Protein AF-A0A2U8FUR8-F1 (afdb_monomer)

Secondary structure (DSSP, 8-state):
----B-----HHHHHHHHHHHT--HHHHHHHHT--HHHHHHHHTTS----SHHHHHHHHHTTSS-B----GGG---TT---------------------

Solvent-accessible surface area (backbone atoms only — not comparable to full-atom values): 6478 Å² total; per-residue (Å²): 132,87,72,83,44,75,51,82,47,52,62,66,57,49,53,47,52,30,59,77,70,70,51,51,67,56,58,54,19,57,77,72,75,46,60,39,70,58,51,52,36,42,68,65,70,76,43,90,35,90,57,68,71,46,26,47,51,35,28,76,66,22,55,36,78,51,76,87,69,58,83,88,68,67,76,60,90,84,68,82,81,76,85,85,78,72,82,83,77,73,83,82,78,70,81,83,78,83,136

Nearest PDB structures (foldseek):
  8ezt-assembly1_D-2  TM=6.146E-01  e=2.409E-01  Legionella pneumophila
  5j9i-assembly2_C  TM=6.347E-01  e=1.169E+00  Vibrio cholerae
  2o38-assembly1_A  TM=4.636E-01  e=7.052E-01  Rhodopseudomonas palustris CGA009
  7ewc-assembly1_A  TM=6.867E-01  e=4.693E+00  Mycobacterium tuberculosis H37Rv
  5k98-assembly1_P  TM=5.951E-01  e=2.658E+00  Escherichia coli MP020980.2

Foldseek 3Di:
DWDFQDDQDDLVVLVVVCVVVVHDLCNVCVVVVADSVLLVCVSVVVDPQPDDRSVVSCRVSNNDGDTDDDPVRPDDPPPPDDPPPDPPPPPPPDDDDDD

Sequence (99 aa):
MVNNIVPVCTVEEVREEFRRRGISVSDWARRQGVSAQLTYRILSGRTLGLRGQSHTICVLLGLKPGVICSANDLKFAHARGASADAPREKDDDRPTQPC

InterPro domains:
  IPR026365 Phage-associated protein, BcepMu gp16 family [TIGR04111] (10-64)

Structure (mmCIF, N/CA/C/O backbone):
data_AF-A0A2U8FUR8-F1
#
_entry.id   AF-A0A2U8FUR8-F1
#
loop_
_atom_site.group_PDB
_atom_site.id
_atom_site.type_symbol
_atom_site.label_atom_id
_atom_site.label_alt_id
_atom_site.label_comp_id
_atom_site.label_asym_id
_atom_site.label_entity_id
_atom_site.label_seq_id
_atom_site.pdbx_PDB_ins_code
_atom_site.Cartn_x
_atom_site.Cartn_y
_atom_site.Cartn_z
_atom_site.occupancy
_atom_site.B_iso_or_equiv
_atom_site.auth_seq_id
_atom_site.auth_comp_id
_atom_site.auth_asym_id
_atom_site.auth_atom_id
_atom_site.pdbx_PDB_model_num
ATOM 1 N N . MET A 1 1 ? -1.399 5.651 -19.258 1.00 43.38 1 MET A N 1
ATOM 2 C CA . MET A 1 1 ? -1.877 6.819 -18.488 1.00 43.38 1 MET A CA 1
ATOM 3 C C . MET A 1 1 ? -1.095 6.848 -17.187 1.00 43.38 1 MET A C 1
ATOM 5 O O . MET A 1 1 ? -1.162 5.884 -16.440 1.00 43.38 1 MET A O 1
ATOM 9 N N . VAL A 1 2 ? -0.258 7.865 -16.980 1.00 48.56 2 VAL A N 1
ATOM 10 C CA . VAL A 1 2 ? 0.521 8.028 -15.742 1.00 48.56 2 VAL A CA 1
ATOM 11 C C . VAL A 1 2 ? -0.411 8.569 -14.659 1.00 48.56 2 VAL A C 1
ATOM 13 O O . VAL A 1 2 ? -0.798 9.733 -14.700 1.00 48.56 2 VAL A O 1
ATOM 16 N N . ASN A 1 3 ? -0.827 7.713 -13.725 1.00 54.03 3 ASN A N 1
ATOM 17 C CA . ASN A 1 3 ? -1.661 8.130 -12.600 1.00 54.03 3 ASN A CA 1
ATOM 18 C C . ASN A 1 3 ? -0.806 8.930 -11.611 1.00 54.03 3 ASN A C 1
ATOM 20 O O . ASN A 1 3 ? 0.017 8.368 -10.890 1.00 54.03 3 ASN A O 1
ATOM 24 N N . ASN A 1 4 ? -1.005 10.245 -11.589 1.00 58.06 4 ASN A N 1
ATOM 25 C CA . ASN A 1 4 ? -0.392 11.142 -10.621 1.00 58.06 4 ASN A CA 1
ATOM 26 C C . ASN A 1 4 ? -1.240 11.142 -9.338 1.00 58.06 4 ASN A C 1
ATOM 28 O O . ASN A 1 4 ? -2.222 11.876 -9.242 1.00 58.06 4 ASN A O 1
ATOM 32 N N . ILE A 1 5 ? -0.913 10.265 -8.384 1.00 58.62 5 ILE A N 1
ATOM 33 C CA . ILE A 1 5 ? -1.650 10.148 -7.118 1.00 58.62 5 ILE A CA 1
ATOM 34 C C . ILE A 1 5 ? -1.007 11.073 -6.082 1.00 58.62 5 ILE A C 1
ATOM 36 O O . ILE A 1 5 ? 0.089 10.807 -5.588 1.00 58.62 5 ILE A O 1
ATOM 40 N N . VAL A 1 6 ? -1.715 12.155 -5.749 1.00 59.34 6 VAL A N 1
ATOM 41 C CA . VAL A 1 6 ? -1.444 13.005 -4.583 1.00 59.34 6 VAL A CA 1
ATOM 42 C C . VAL A 1 6 ? -2.785 13.324 -3.916 1.00 59.34 6 VAL A C 1
ATOM 44 O O . VAL A 1 6 ? -3.563 14.128 -4.425 1.00 59.34 6 VAL A O 1
ATOM 47 N N . PRO A 1 7 ? -3.097 12.628 -2.821 1.00 54.38 7 PRO A N 1
ATOM 48 C CA . PRO A 1 7 ? -3.269 13.324 -1.549 1.00 54.38 7 PRO A CA 1
ATOM 49 C C . PRO A 1 7 ? -2.347 12.717 -0.487 1.00 54.38 7 PRO A C 1
ATOM 51 O O . PRO A 1 7 ? -1.982 11.554 -0.578 1.00 54.38 7 PRO A O 1
ATOM 54 N N . VAL A 1 8 ? -1.927 13.522 0.490 1.00 62.47 8 VAL A N 1
ATOM 55 C CA . VAL A 1 8 ? -1.254 13.048 1.708 1.00 62.47 8 VAL A CA 1
ATOM 56 C C . VAL A 1 8 ? -2.361 12.764 2.712 1.00 62.47 8 VAL A C 1
ATOM 58 O O . VAL A 1 8 ? -2.800 13.665 3.420 1.00 62.47 8 VAL A O 1
ATOM 61 N N . CYS A 1 9 ? -2.870 11.534 2.707 1.00 71.38 9 CYS A N 1
ATOM 62 C CA . CYS A 1 9 ? -3.790 11.065 3.737 1.00 71.38 9 CYS A CA 1
ATOM 63 C C . CYS A 1 9 ? -2.995 10.362 4.841 1.00 71.38 9 CYS A C 1
ATOM 65 O O . CYS A 1 9 ? -1.971 9.717 4.600 1.00 71.38 9 CYS A O 1
ATOM 67 N N . THR A 1 10 ? -3.460 10.495 6.073 1.00 82.69 10 THR A N 1
ATOM 68 C CA . THR A 1 10 ? -2.910 9.795 7.233 1.00 82.69 10 THR A CA 1
ATOM 69 C C . THR A 1 10 ? -3.332 8.326 7.237 1.00 82.69 10 THR A C 1
ATOM 71 O O . THR A 1 10 ? -4.309 7.913 6.609 1.00 82.69 10 THR A O 1
ATOM 74 N N . VAL A 1 11 ? -2.590 7.502 7.974 1.00 85.19 11 VAL A N 1
ATOM 75 C CA . VAL A 1 11 ? -2.884 6.068 8.109 1.00 85.19 11 VAL A CA 1
ATOM 76 C C . VAL A 1 11 ? -4.270 5.827 8.717 1.00 85.19 11 VAL A C 1
ATOM 78 O O . VAL A 1 11 ? -4.981 4.917 8.288 1.00 85.19 11 VAL A O 1
ATOM 81 N N . GLU A 1 12 ? -4.679 6.655 9.677 1.00 85.94 12 GLU A N 1
ATOM 82 C CA . GLU A 1 12 ? -6.014 6.608 10.273 1.00 85.94 12 GLU A CA 1
ATOM 83 C C . GLU A 1 12 ? -7.114 6.923 9.257 1.00 85.94 12 GLU A C 1
ATOM 85 O O . GLU A 1 12 ? -8.091 6.178 9.197 1.00 85.94 12 GLU A O 1
ATOM 90 N N . GLU A 1 13 ? -6.941 7.940 8.408 1.00 88.06 13 GLU A N 1
ATOM 91 C CA . GLU A 1 13 ? -7.904 8.250 7.339 1.00 88.06 13 GLU A CA 1
ATOM 92 C C . GLU A 1 13 ? -8.043 7.094 6.352 1.00 88.06 13 GLU A C 1
ATOM 94 O O . GLU A 1 13 ? -9.152 6.738 5.965 1.00 88.06 13 GLU A O 1
ATOM 99 N N . VAL A 1 14 ? -6.934 6.443 5.994 1.00 89.19 14 VAL A N 1
ATOM 100 C CA . VAL A 1 14 ? -6.970 5.257 5.130 1.00 89.19 14 VAL A CA 1
ATOM 101 C C . VAL A 1 14 ? -7.771 4.126 5.783 1.00 89.19 14 VAL A C 1
ATOM 103 O O . VAL A 1 14 ? -8.590 3.481 5.125 1.00 89.19 14 VAL A O 1
ATOM 106 N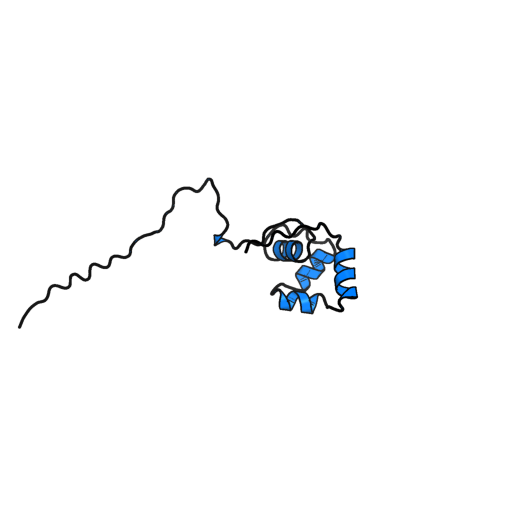 N . ARG A 1 15 ? -7.574 3.879 7.084 1.00 88.31 15 ARG A N 1
ATOM 107 C CA . ARG A 1 15 ? -8.341 2.865 7.833 1.00 88.31 15 ARG A CA 1
ATOM 108 C C . ARG A 1 15 ? -9.817 3.226 7.911 1.00 88.31 15 ARG A C 1
ATOM 110 O O . ARG A 1 15 ? -10.656 2.336 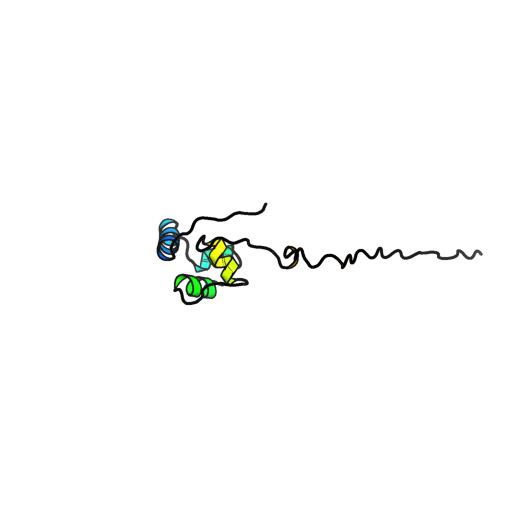7.778 1.00 88.31 15 ARG A O 1
ATOM 117 N N . GLU A 1 16 ? -10.126 4.498 8.107 1.00 90.25 16 GLU A N 1
ATOM 118 C CA . GLU A 1 16 ? -11.501 4.972 8.138 1.00 90.25 16 GLU A CA 1
ATOM 119 C C . GLU A 1 16 ? -12.168 4.834 6.775 1.00 90.25 16 GLU A C 1
ATOM 121 O O . GLU A 1 16 ? -13.296 4.364 6.691 1.00 90.25 16 GLU A O 1
ATOM 126 N N . GLU A 1 17 ? -11.446 5.094 5.690 1.00 90.19 17 GLU A N 1
ATOM 127 C CA . GLU A 1 17 ? -11.967 4.915 4.340 1.00 90.19 17 GLU A CA 1
ATOM 128 C C . GLU A 1 17 ? -12.241 3.437 4.020 1.00 90.19 17 GLU A C 1
ATOM 130 O O . GLU A 1 17 ? -13.253 3.111 3.390 1.00 90.19 17 GLU A O 1
ATOM 135 N N . PHE A 1 18 ? -11.402 2.522 4.521 1.00 90.62 18 PHE A N 1
ATOM 136 C CA . PHE A 1 18 ? -11.684 1.086 4.465 1.00 90.62 18 PHE A CA 1
ATOM 137 C C . PHE A 1 18 ? -12.960 0.718 5.230 1.00 90.62 18 PHE A C 1
ATOM 139 O O . PHE A 1 18 ? -13.788 -0.028 4.700 1.00 90.62 18 PHE A O 1
ATOM 146 N N . ARG A 1 19 ? -13.156 1.264 6.439 1.00 91.25 19 ARG A N 1
ATOM 147 C CA . ARG A 1 19 ? -14.379 1.042 7.232 1.00 91.25 19 ARG A CA 1
ATOM 148 C C . ARG A 1 19 ? -15.610 1.623 6.549 1.00 91.25 19 ARG A C 1
ATOM 150 O O . ARG A 1 19 ? -16.598 0.914 6.390 1.00 91.25 19 ARG A O 1
ATOM 157 N N . ARG A 1 20 ? -15.526 2.869 6.081 1.00 92.88 20 ARG A N 1
ATOM 158 C CA . ARG A 1 20 ? -16.603 3.600 5.404 1.00 92.88 20 ARG A CA 1
ATOM 159 C C . ARG A 1 20 ? -17.086 2.876 4.152 1.00 92.88 20 ARG A C 1
ATOM 161 O O . ARG A 1 20 ? -18.276 2.886 3.856 1.00 92.88 20 ARG A O 1
ATOM 168 N N . ARG A 1 21 ? -16.170 2.240 3.418 1.00 91.81 21 ARG A N 1
ATOM 169 C CA . ARG A 1 21 ? -16.485 1.454 2.214 1.00 91.81 21 ARG A CA 1
ATOM 170 C C . ARG A 1 21 ? -16.828 -0.008 2.507 1.00 91.81 21 ARG A C 1
ATOM 172 O O . ARG A 1 21 ? -17.270 -0.702 1.597 1.00 91.81 21 ARG A O 1
ATOM 179 N N . GLY A 1 22 ? -16.599 -0.490 3.730 1.00 93.44 22 GLY A N 1
ATOM 180 C CA . GLY A 1 22 ? -16.795 -1.894 4.102 1.00 93.44 22 GLY A CA 1
ATOM 181 C C . GLY A 1 22 ? -15.822 -2.862 3.419 1.00 93.44 22 GLY A C 1
ATOM 182 O O . GLY A 1 22 ? -16.136 -4.039 3.257 1.00 93.44 22 GLY A O 1
ATOM 183 N N . ILE A 1 23 ? -14.649 -2.389 2.986 1.00 91.94 23 ILE A N 1
ATOM 184 C CA . ILE A 1 23 ? -13.662 -3.211 2.273 1.00 91.94 23 ILE A CA 1
ATOM 185 C C . ILE A 1 23 ? -12.594 -3.675 3.261 1.00 91.94 23 ILE A C 1
ATOM 187 O O . ILE A 1 23 ? -11.972 -2.866 3.948 1.00 91.94 23 ILE A O 1
ATOM 191 N N . SER A 1 24 ? -12.333 -4.984 3.309 1.00 92.56 24 SER A N 1
ATOM 192 C CA . SER A 1 24 ? -11.230 -5.506 4.118 1.00 92.56 24 SER A CA 1
ATOM 193 C C . SER A 1 24 ? -9.877 -5.227 3.456 1.00 92.56 24 SER A C 1
ATOM 195 O O . SER A 1 24 ? -9.727 -5.323 2.236 1.00 92.56 24 SER A O 1
ATOM 197 N N . VAL A 1 25 ? -8.858 -4.947 4.272 1.00 90.81 25 VAL A N 1
ATOM 198 C CA . VAL A 1 25 ? -7.480 -4.714 3.801 1.00 90.81 25 VAL A CA 1
ATOM 199 C C . VAL A 1 25 ? -6.959 -5.914 3.002 1.00 90.81 25 VAL A C 1
ATOM 201 O O . VAL A 1 25 ? -6.271 -5.745 1.998 1.00 90.81 25 VAL A O 1
ATOM 204 N N . SER A 1 26 ? -7.315 -7.134 3.413 1.00 91.94 26 SER A N 1
ATOM 205 C CA . SER A 1 26 ? -6.932 -8.367 2.720 1.00 91.94 26 SER A CA 1
ATOM 206 C C . SER A 1 26 ? -7.581 -8.504 1.343 1.00 91.94 26 SER A C 1
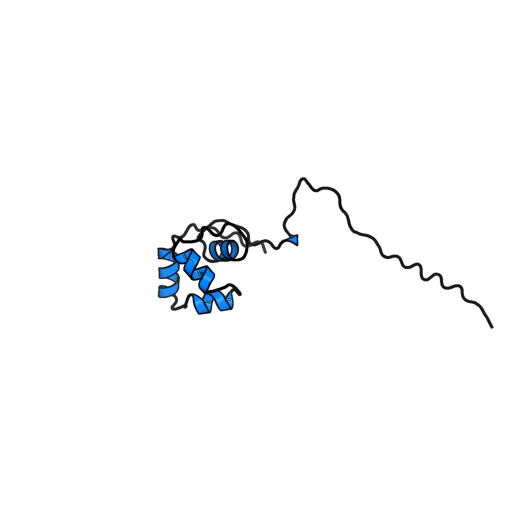ATOM 208 O O . SER A 1 26 ? -6.912 -8.932 0.404 1.00 91.94 26 SER A O 1
ATOM 210 N N . ASP A 1 27 ? -8.858 -8.142 1.209 1.00 93.50 27 ASP A N 1
ATOM 211 C CA . ASP A 1 27 ? -9.573 -8.180 -0.071 1.00 93.50 27 ASP A CA 1
ATOM 212 C C . ASP A 1 27 ? -9.032 -7.112 -1.029 1.00 93.50 27 ASP A C 1
ATOM 214 O O . ASP A 1 27 ? -8.689 -7.410 -2.174 1.00 93.50 27 ASP A O 1
ATOM 218 N N . TRP A 1 28 ? -8.819 -5.894 -0.521 1.00 92.75 28 TRP A N 1
ATOM 219 C CA . TRP A 1 28 ? -8.174 -4.821 -1.274 1.00 92.75 28 TRP A CA 1
ATOM 220 C C . TRP A 1 28 ? -6.786 -5.231 -1.778 1.00 92.75 28 TRP A C 1
ATOM 222 O O . TRP A 1 28 ? -6.489 -5.079 -2.962 1.00 92.75 28 TRP A O 1
ATOM 232 N N . ALA A 1 29 ? -5.962 -5.819 -0.906 1.00 92.31 29 ALA A N 1
ATOM 233 C CA . ALA A 1 29 ? -4.621 -6.258 -1.266 1.00 92.31 29 ALA A CA 1
ATOM 234 C C . ALA A 1 29 ? -4.645 -7.319 -2.379 1.00 92.31 29 ALA A C 1
ATOM 236 O O . ALA A 1 29 ? -3.895 -7.209 -3.349 1.00 92.31 29 ALA A O 1
ATOM 237 N N . ARG A 1 30 ? -5.563 -8.295 -2.298 1.00 91.56 30 ARG A N 1
ATOM 238 C CA . ARG A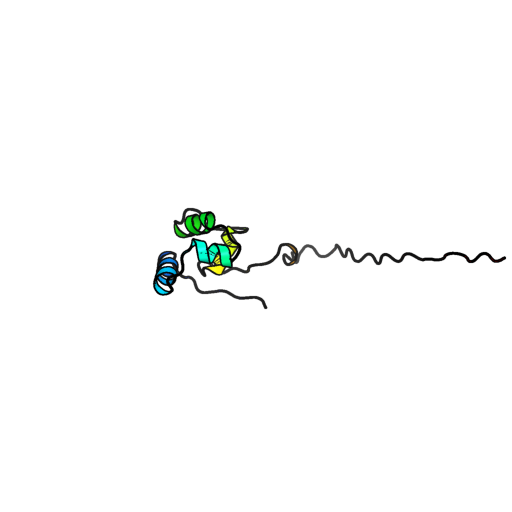 1 30 ? -5.756 -9.310 -3.349 1.00 91.56 30 ARG A CA 1
ATOM 239 C C . ARG A 1 30 ? -6.147 -8.686 -4.687 1.00 91.56 30 ARG A C 1
ATOM 241 O O . ARG A 1 30 ? -5.572 -9.058 -5.704 1.00 91.56 30 ARG A O 1
ATOM 248 N N . ARG A 1 31 ? -7.071 -7.719 -4.693 1.00 91.19 31 ARG A N 1
ATOM 249 C CA . ARG A 1 31 ? -7.501 -7.023 -5.922 1.00 91.19 31 ARG A CA 1
ATOM 250 C C . ARG A 1 31 ? -6.385 -6.210 -6.571 1.00 91.19 31 ARG A C 1
ATOM 252 O O . ARG A 1 31 ? -6.347 -6.109 -7.789 1.00 91.19 31 ARG A O 1
ATOM 259 N N . GLN A 1 32 ? -5.495 -5.635 -5.765 1.00 89.00 32 GLN A N 1
ATOM 260 C CA . GLN A 1 32 ? -4.347 -4.862 -6.248 1.00 89.00 32 GLN A CA 1
ATOM 261 C C . GLN A 1 32 ? -3.115 -5.733 -6.555 1.00 89.00 32 GLN A C 1
ATOM 263 O O . GLN A 1 32 ? -2.113 -5.219 -7.044 1.00 89.00 32 GLN A O 1
ATOM 268 N N . GLY A 1 33 ? -3.158 -7.039 -6.263 1.00 88.69 33 GLY A N 1
ATOM 269 C CA . GLY A 1 33 ? -2.021 -7.944 -6.460 1.00 88.69 33 GLY A CA 1
ATOM 270 C C . GLY A 1 33 ? -0.858 -7.706 -5.488 1.00 88.69 33 GLY A C 1
ATOM 271 O O . GLY A 1 33 ? 0.289 -8.010 -5.812 1.00 88.69 33 GLY A O 1
ATOM 272 N N . VAL A 1 34 ? -1.137 -7.153 -4.305 1.00 90.88 34 VAL A N 1
ATOM 273 C CA . VAL A 1 34 ? -0.137 -6.846 -3.270 1.00 90.88 34 VAL A CA 1
ATOM 274 C C . VAL A 1 34 ? -0.319 -7.733 -2.034 1.00 90.88 34 VAL A C 1
ATOM 276 O O . VAL A 1 34 ? -1.375 -8.323 -1.805 1.00 90.88 34 VAL A O 1
ATOM 279 N N . SER A 1 35 ? 0.720 -7.846 -1.202 1.00 91.69 35 SER A N 1
ATOM 280 C CA . SER A 1 35 ? 0.662 -8.673 0.011 1.00 91.69 35 SER A CA 1
ATOM 281 C C . SER A 1 35 ? -0.085 -7.972 1.148 1.00 91.69 35 SER A C 1
ATOM 283 O O . SER A 1 35 ? 0.361 -6.937 1.643 1.00 91.69 35 SER A O 1
ATOM 285 N N . ALA A 1 36 ? -1.163 -8.593 1.640 1.00 91.56 36 ALA A N 1
ATOM 286 C CA . ALA A 1 36 ? -1.945 -8.082 2.768 1.00 91.56 36 ALA A CA 1
ATOM 287 C C . ALA A 1 36 ? -1.099 -7.885 4.039 1.00 91.56 36 ALA A C 1
ATOM 289 O O . ALA A 1 36 ? -1.265 -6.898 4.754 1.00 91.56 36 ALA A O 1
ATOM 290 N N . GLN A 1 37 ? -0.153 -8.792 4.310 1.00 91.50 37 GLN A N 1
ATOM 291 C CA . GLN A 1 37 ? 0.740 -8.683 5.468 1.00 91.50 37 GLN A CA 1
ATOM 292 C C . GLN A 1 37 ? 1.624 -7.433 5.372 1.00 91.50 37 GLN A C 1
ATOM 294 O O . GLN A 1 37 ? 1.859 -6.746 6.368 1.00 91.50 37 GLN A O 1
ATOM 299 N N . LEU A 1 38 ? 2.086 -7.113 4.161 1.00 90.31 38 LEU A N 1
ATOM 300 C CA . LEU A 1 38 ? 2.879 -5.918 3.901 1.00 90.31 38 LEU A CA 1
ATOM 301 C C . LEU A 1 38 ? 2.033 -4.649 4.055 1.00 90.31 38 LEU A C 1
ATOM 303 O O . LEU A 1 38 ? 2.495 -3.683 4.658 1.00 90.31 38 LEU A O 1
ATOM 307 N N . THR A 1 39 ? 0.776 -4.680 3.606 1.00 91.31 39 THR A N 1
ATOM 308 C CA . THR A 1 39 ? -0.178 -3.584 3.809 1.00 91.31 39 THR A CA 1
ATOM 309 C C . THR A 1 39 ? -0.401 -3.301 5.296 1.00 91.31 39 THR A C 1
ATOM 311 O O . THR A 1 39 ? -0.277 -2.156 5.721 1.00 91.31 39 THR A O 1
ATOM 314 N N . TYR A 1 40 ? -0.617 -4.327 6.126 1.00 91.38 40 TYR A N 1
ATOM 315 C CA . TYR A 1 40 ? -0.736 -4.147 7.581 1.00 91.38 40 TYR A CA 1
ATOM 316 C C . TYR A 1 40 ? 0.541 -3.599 8.231 1.00 91.38 40 TYR A C 1
ATOM 318 O O . TYR A 1 40 ? 0.467 -2.795 9.161 1.00 91.38 40 TYR A O 1
ATOM 326 N N . ARG A 1 41 ? 1.726 -3.986 7.745 1.00 89.88 41 ARG A N 1
ATOM 327 C CA . ARG A 1 41 ? 3.001 -3.418 8.221 1.00 89.88 41 ARG A CA 1
ATOM 328 C C . ARG A 1 41 ? 3.142 -1.926 7.917 1.00 89.88 41 ARG A C 1
ATOM 330 O O . ARG A 1 41 ? 3.742 -1.203 8.709 1.00 89.88 41 ARG A O 1
ATOM 337 N N . ILE A 1 42 ? 2.598 -1.474 6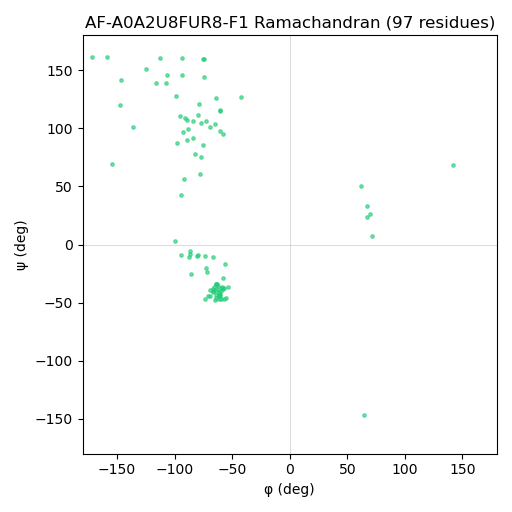.792 1.00 89.31 42 ILE A N 1
ATOM 338 C CA . ILE A 1 42 ? 2.584 -0.057 6.408 1.00 89.31 42 ILE A CA 1
ATOM 339 C C . ILE A 1 42 ? 1.565 0.699 7.261 1.00 89.31 42 ILE A C 1
ATOM 341 O O . ILE A 1 42 ? 1.910 1.707 7.870 1.00 89.31 42 ILE A O 1
ATOM 345 N N . LEU A 1 43 ? 0.353 0.152 7.407 1.00 87.25 43 LEU A N 1
ATOM 346 C CA . LEU A 1 43 ? -0.701 0.722 8.255 1.00 87.25 43 LEU A CA 1
ATOM 347 C C . LEU A 1 43 ? -0.374 0.697 9.761 1.00 87.25 43 LEU A C 1
ATOM 349 O O . LEU A 1 43 ? -1.088 1.295 10.552 1.00 87.25 43 LEU A O 1
ATOM 353 N N . SER A 1 44 ? 0.675 -0.005 10.187 1.00 86.88 44 SER A N 1
ATOM 354 C CA . SER A 1 44 ? 1.170 0.038 11.573 1.00 86.88 44 SER A CA 1
ATOM 355 C C . SER A 1 44 ? 2.381 0.960 11.745 1.00 86.88 44 SER A C 1
ATOM 357 O O . SER A 1 44 ? 2.954 1.011 12.829 1.00 86.88 44 SER A O 1
ATOM 359 N N . GLY A 1 45 ? 2.817 1.656 10.687 1.00 81.06 45 GLY A N 1
ATOM 360 C CA . GLY A 1 45 ? 3.979 2.552 10.724 1.00 81.06 45 GLY A CA 1
ATOM 361 C C . GLY A 1 45 ? 5.328 1.834 10.839 1.00 81.06 45 GLY A C 1
ATOM 362 O O . GLY A 1 45 ? 6.366 2.474 10.981 1.00 81.06 45 GLY A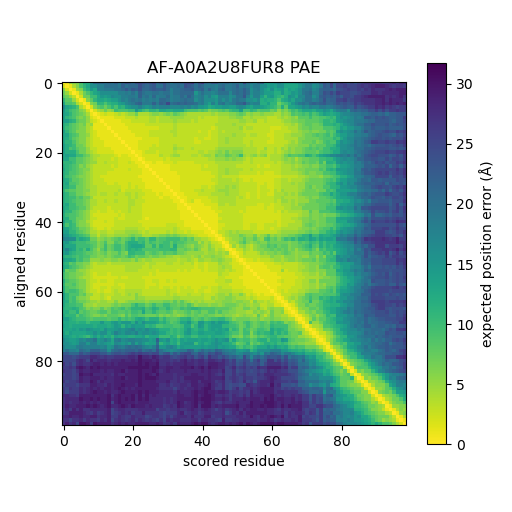 O 1
ATOM 363 N N . ARG A 1 46 ? 5.358 0.497 10.750 1.00 76.62 46 ARG A N 1
ATOM 364 C CA . ARG A 1 46 ? 6.579 -0.300 10.960 1.00 76.62 46 ARG A CA 1
ATOM 365 C C . ARG A 1 46 ? 7.492 -0.325 9.735 1.00 76.62 46 ARG A C 1
ATOM 367 O O . ARG A 1 46 ? 8.576 -0.903 9.773 1.00 76.62 46 ARG A O 1
ATOM 374 N N . THR A 1 47 ? 7.039 0.172 8.586 1.00 78.31 47 THR A N 1
ATOM 375 C CA . THR A 1 47 ? 7.807 0.148 7.335 1.00 78.31 47 THR A CA 1
ATOM 376 C C . THR A 1 47 ? 7.483 1.382 6.500 1.00 78.31 47 THR A C 1
ATOM 378 O O . THR A 1 47 ? 6.346 1.571 6.094 1.00 78.31 47 THR A O 1
ATOM 381 N N . LEU A 1 48 ? 8.506 2.189 6.204 1.00 70.19 48 LEU A N 1
ATOM 382 C CA . LEU A 1 48 ? 8.391 3.463 5.473 1.00 70.19 48 LEU A CA 1
ATOM 383 C C . LEU A 1 48 ? 8.133 3.300 3.963 1.00 70.19 48 LEU A C 1
ATOM 385 O O . LEU A 1 48 ? 7.875 4.274 3.267 1.00 70.19 48 LEU A O 1
ATOM 389 N N . GLY A 1 49 ? 8.235 2.073 3.444 1.00 72.38 49 GLY A N 1
ATOM 390 C CA . GLY A 1 49 ? 7.895 1.752 2.059 1.00 72.38 49 GLY A CA 1
ATOM 391 C C . GLY A 1 49 ? 8.741 2.478 1.016 1.00 72.38 49 GLY A C 1
ATOM 392 O O . GLY A 1 49 ? 8.205 3.067 0.090 1.00 72.38 49 GLY A O 1
ATOM 393 N N . LEU A 1 50 ? 10.071 2.430 1.151 1.00 75.69 50 LEU A N 1
ATOM 394 C CA . LEU A 1 50 ? 10.975 3.169 0.260 1.00 75.69 50 LEU A CA 1
ATOM 395 C C . LEU A 1 50 ? 11.079 2.599 -1.165 1.00 75.69 50 LEU A C 1
ATOM 397 O O . LEU A 1 50 ? 11.492 3.319 -2.067 1.00 75.69 50 LEU A O 1
ATOM 401 N N . ARG A 1 51 ? 10.785 1.309 -1.370 1.00 80.31 51 ARG A N 1
ATOM 402 C CA . ARG A 1 51 ? 10.960 0.628 -2.663 1.00 80.31 51 ARG A CA 1
ATOM 403 C C . ARG A 1 51 ? 10.099 -0.629 -2.790 1.00 80.31 51 ARG A C 1
ATOM 405 O O . ARG A 1 51 ? 9.652 -1.187 -1.786 1.00 80.31 51 ARG A O 1
ATOM 412 N N . GLY A 1 52 ? 9.909 -1.072 -4.034 1.00 85.50 52 GLY A N 1
ATOM 413 C CA . GLY A 1 52 ? 9.196 -2.301 -4.386 1.00 85.50 52 GLY A CA 1
ATOM 414 C C . GLY A 1 52 ? 7.715 -2.272 -4.006 1.00 85.50 52 GLY A C 1
ATOM 415 O O . GLY A 1 52 ? 7.088 -1.217 -3.993 1.00 85.50 52 GLY A O 1
ATOM 416 N N . GLN A 1 53 ? 7.182 -3.439 -3.643 1.00 86.19 53 GLN A N 1
ATOM 417 C CA . GLN A 1 53 ? 5.776 -3.629 -3.265 1.00 86.19 53 GLN A CA 1
ATOM 418 C C . GLN A 1 53 ? 5.316 -2.673 -2.154 1.00 86.19 53 GLN A C 1
ATOM 420 O O . GLN A 1 53 ? 4.201 -2.166 -2.205 1.00 86.19 53 GLN A O 1
ATOM 425 N N . SER A 1 54 ? 6.178 -2.358 -1.180 1.00 87.44 54 SER A N 1
ATOM 426 C CA . SER A 1 54 ? 5.815 -1.427 -0.108 1.00 87.44 54 SER A CA 1
ATOM 427 C C . SER A 1 54 ? 5.606 0.003 -0.610 1.00 87.44 54 SER A C 1
ATOM 429 O O . SER A 1 54 ? 4.681 0.670 -0.158 1.00 87.44 54 SER A O 1
ATOM 431 N N . HIS A 1 55 ? 6.443 0.468 -1.546 1.00 87.19 55 HIS A N 1
ATOM 432 C CA . HIS A 1 55 ? 6.270 1.783 -2.181 1.00 87.19 55 HIS A CA 1
ATOM 433 C C . HIS A 1 55 ? 4.973 1.816 -2.984 1.00 87.19 55 HIS A C 1
ATOM 435 O O . HIS A 1 55 ? 4.175 2.733 -2.820 1.00 87.19 55 HIS A O 1
ATOM 441 N N . THR A 1 56 ? 4.721 0.771 -3.776 1.00 87.88 56 THR A N 1
ATOM 442 C CA . THR A 1 56 ? 3.481 0.629 -4.545 1.00 87.88 56 THR A CA 1
ATOM 443 C C . THR A 1 56 ? 2.252 0.715 -3.645 1.00 87.88 56 THR A C 1
ATOM 445 O O . THR A 1 56 ? 1.340 1.476 -3.946 1.00 87.88 56 THR A O 1
ATOM 448 N N . ILE A 1 57 ? 2.241 0.012 -2.507 1.00 89.88 57 ILE A N 1
ATOM 449 C CA . ILE A 1 57 ? 1.134 0.076 -1.543 1.00 89.88 57 ILE A CA 1
ATOM 450 C C . ILE A 1 57 ? 0.966 1.495 -0.986 1.00 89.88 57 ILE A C 1
ATOM 452 O O . ILE A 1 57 ? -0.153 1.998 -0.967 1.00 89.88 57 ILE A O 1
ATOM 456 N N . CYS A 1 58 ? 2.047 2.160 -0.563 1.00 88.56 58 CYS A N 1
ATOM 457 C CA . CYS A 1 58 ? 1.968 3.529 -0.041 1.00 88.56 58 CYS A CA 1
ATOM 458 C C . CYS A 1 58 ? 1.395 4.515 -1.068 1.00 88.56 58 CYS A C 1
ATOM 460 O O . CYS A 1 58 ? 0.597 5.377 -0.704 1.00 88.56 58 CYS A O 1
ATOM 462 N N . VAL A 1 59 ? 1.779 4.380 -2.339 1.00 87.44 59 VAL A N 1
ATOM 463 C CA . VAL A 1 59 ? 1.271 5.226 -3.427 1.00 87.44 59 VAL A CA 1
ATOM 464 C C . VAL A 1 59 ? -0.192 4.904 -3.738 1.00 87.44 59 VAL A C 1
ATOM 466 O O . VAL A 1 59 ? -1.000 5.819 -3.850 1.00 87.44 59 VAL A O 1
ATOM 469 N N . LEU A 1 60 ? -0.565 3.621 -3.815 1.00 87.00 60 LEU A N 1
ATOM 470 C CA . LEU A 1 60 ? -1.951 3.200 -4.062 1.00 87.00 60 LEU A CA 1
ATOM 471 C C . LEU A 1 60 ? -2.911 3.639 -2.949 1.00 87.00 60 LEU A C 1
ATOM 473 O O . LEU A 1 60 ? -4.067 3.942 -3.227 1.00 87.00 60 LEU A O 1
ATOM 477 N N . LEU A 1 61 ? -2.438 3.664 -1.701 1.00 87.19 61 LEU A N 1
ATOM 478 C CA . LEU A 1 61 ? -3.211 4.137 -0.552 1.00 87.19 61 LEU A CA 1
ATOM 479 C C . LEU A 1 61 ? -3.243 5.667 -0.429 1.00 87.19 61 LEU A C 1
ATOM 481 O O . LEU A 1 61 ? -3.980 6.171 0.410 1.00 87.19 61 LEU A O 1
ATOM 485 N N . GLY A 1 62 ? -2.449 6.406 -1.214 1.00 84.62 62 GLY A N 1
ATOM 486 C CA . GLY A 1 62 ? -2.336 7.859 -1.062 1.00 84.62 62 GLY A CA 1
ATOM 487 C C . GLY A 1 62 ? -1.672 8.272 0.257 1.00 84.62 62 GLY A C 1
ATOM 488 O O . GLY A 1 62 ? -2.025 9.281 0.852 1.00 84.62 62 GLY A O 1
ATOM 489 N N . LEU A 1 63 ? -0.726 7.476 0.763 1.00 84.25 63 LEU A N 1
ATOM 490 C CA . LEU A 1 63 ? 0.065 7.840 1.948 1.00 84.25 63 LEU A CA 1
ATOM 491 C C . LEU A 1 63 ? 1.281 8.697 1.578 1.00 84.25 63 LEU A C 1
ATOM 493 O O . LEU A 1 63 ? 1.822 9.421 2.412 1.00 84.25 63 LEU A O 1
ATOM 497 N N . LYS A 1 64 ? 1.761 8.579 0.335 1.00 80.31 64 LYS A N 1
ATOM 498 C CA . LYS A 1 64 ? 2.949 9.284 -0.145 1.00 80.31 64 LYS A CA 1
ATOM 499 C C . LYS A 1 64 ? 2.812 9.638 -1.628 1.00 80.31 64 LYS A C 1
ATOM 501 O O . LYS A 1 64 ? 2.364 8.785 -2.395 1.00 80.31 64 LYS A O 1
ATOM 506 N N . PRO A 1 65 ? 3.286 10.824 -2.058 1.00 75.38 65 PRO A N 1
AT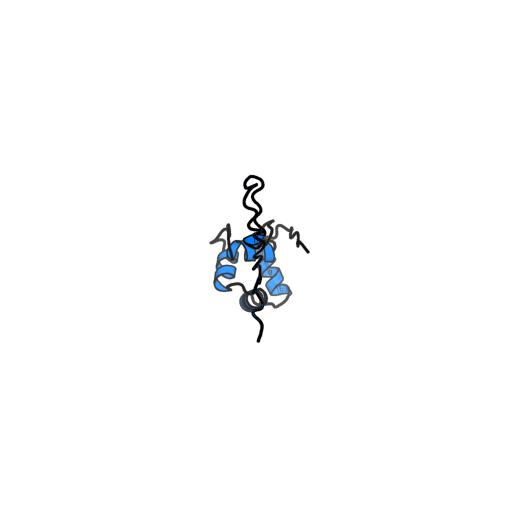OM 507 C CA . PRO A 1 65 ? 3.442 11.119 -3.475 1.00 75.38 65 PRO A CA 1
ATOM 508 C C . PRO A 1 65 ? 4.484 10.184 -4.099 1.00 75.38 65 PRO A C 1
ATOM 510 O O . PRO A 1 65 ? 5.623 10.076 -3.629 1.00 75.38 65 PRO A O 1
ATOM 513 N N . GLY A 1 66 ? 4.105 9.501 -5.172 1.00 75.56 66 GLY A N 1
ATOM 514 C CA . GLY A 1 66 ? 5.017 8.624 -5.890 1.00 75.56 66 GLY A CA 1
ATOM 515 C C . GLY A 1 66 ? 4.424 8.103 -7.186 1.00 75.56 66 GLY A C 1
ATOM 516 O O . GLY A 1 66 ? 3.216 8.126 -7.395 1.00 75.56 66 GLY A O 1
ATOM 517 N N . VAL A 1 67 ? 5.305 7.627 -8.060 1.00 78.69 67 VAL A N 1
ATOM 518 C CA . VAL A 1 67 ? 4.926 6.991 -9.322 1.00 78.69 67 VAL A CA 1
ATOM 519 C C . VAL A 1 67 ? 5.176 5.495 -9.196 1.00 78.69 67 VAL A C 1
ATOM 521 O O . VAL A 1 67 ? 6.180 5.067 -8.616 1.00 78.69 67 VAL A O 1
ATOM 524 N N . ILE A 1 68 ? 4.243 4.703 -9.716 1.00 80.31 68 ILE A N 1
ATOM 525 C CA . ILE A 1 68 ? 4.398 3.259 -9.868 1.00 80.31 68 ILE A CA 1
ATOM 526 C C . ILE A 1 68 ? 4.945 3.044 -11.282 1.00 80.31 68 ILE A C 1
ATOM 528 O O . ILE A 1 68 ? 4.192 3.077 -12.250 1.00 80.31 68 ILE A O 1
ATOM 532 N N . CYS A 1 69 ? 6.264 2.893 -11.395 1.00 69.94 69 CYS A N 1
ATOM 533 C CA . CYS A 1 69 ? 6.953 2.615 -12.657 1.00 69.94 69 CYS A CA 1
ATOM 534 C C . CYS A 1 69 ? 7.424 1.160 -12.692 1.00 69.94 69 CYS A C 1
ATOM 536 O O . CYS A 1 69 ? 7.833 0.617 -11.660 1.00 69.94 69 CYS A O 1
ATOM 538 N N . SER A 1 70 ? 7.419 0.544 -13.875 1.00 71.94 70 SER A N 1
ATOM 539 C CA . SER A 1 70 ? 8.135 -0.716 -14.078 1.00 71.94 70 SER A CA 1
ATOM 540 C C . SER A 1 70 ? 9.645 -0.458 -14.156 1.00 71.94 70 SER A C 1
ATOM 542 O O . SER A 1 70 ? 10.078 0.656 -14.454 1.00 71.94 70 SER A O 1
ATOM 544 N N . ALA A 1 71 ? 10.471 -1.483 -13.916 1.00 69.00 71 ALA A N 1
ATOM 545 C CA . ALA A 1 71 ? 11.932 -1.369 -14.008 1.00 69.00 71 ALA A CA 1
ATOM 546 C C . ALA A 1 71 ? 12.403 -0.901 -15.401 1.00 69.00 71 ALA A C 1
ATOM 548 O O . ALA A 1 71 ? 13.404 -0.199 -15.503 1.00 69.00 71 ALA A O 1
ATOM 549 N N . ASN A 1 72 ? 11.640 -1.216 -16.452 1.00 68.56 72 ASN A N 1
ATOM 550 C CA . ASN A 1 72 ? 11.914 -0.772 -17.823 1.00 68.56 72 ASN A CA 1
ATOM 551 C C . ASN A 1 72 ? 11.622 0.719 -18.059 1.00 68.56 72 ASN A C 1
ATOM 553 O O . ASN A 1 72 ? 12.159 1.308 -18.994 1.00 68.56 72 ASN A O 1
ATOM 557 N N . ASP A 1 73 ? 10.801 1.346 -17.214 1.00 68.62 73 ASP A N 1
ATOM 558 C CA . ASP A 1 73 ? 10.469 2.771 -17.319 1.00 68.62 73 ASP A CA 1
ATOM 559 C C . ASP A 1 73 ? 11.489 3.656 -16.589 1.00 68.62 73 ASP A 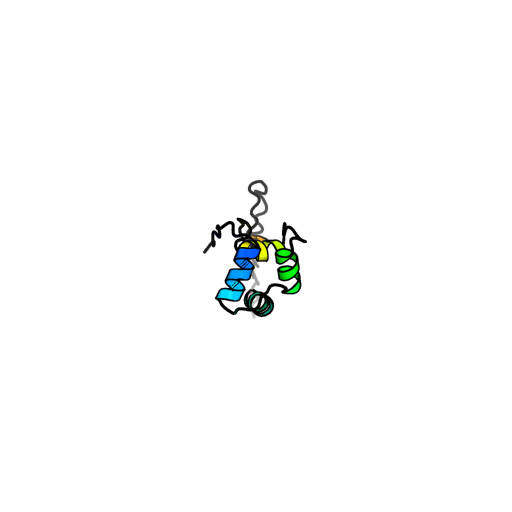C 1
ATOM 561 O O . ASP A 1 73 ? 11.450 4.886 -16.692 1.00 68.62 73 ASP A O 1
ATOM 565 N N . LEU A 1 74 ? 12.417 3.044 -15.844 1.00 70.62 74 LEU A N 1
ATOM 566 C CA . LEU A 1 74 ? 13.456 3.743 -15.101 1.00 70.62 74 LEU A CA 1
ATOM 567 C C . LEU A 1 74 ? 14.546 4.242 -16.063 1.00 70.62 74 LEU A C 1
ATOM 569 O O . LEU A 1 74 ? 15.564 3.597 -16.306 1.00 70.62 74 LEU A O 1
ATOM 573 N N . LYS A 1 75 ? 14.314 5.425 -16.637 1.00 66.50 75 LYS A N 1
ATOM 574 C CA . LYS A 1 75 ? 15.255 6.093 -17.541 1.00 66.50 75 LYS A CA 1
ATOM 575 C C . LYS A 1 75 ? 16.207 6.979 -16.749 1.00 66.50 75 LYS A C 1
ATOM 577 O O . LYS A 1 75 ? 15.841 8.060 -16.290 1.00 66.50 75 LYS A O 1
ATOM 582 N N . PHE A 1 76 ? 17.456 6.552 -16.628 1.00 71.69 76 PHE A N 1
ATOM 583 C CA . PHE A 1 76 ? 18.515 7.407 -16.107 1.00 71.69 76 PHE A CA 1
ATOM 584 C C . PHE A 1 76 ? 18.985 8.340 -17.225 1.00 71.69 76 PHE A C 1
ATOM 586 O O . PHE A 1 76 ? 19.613 7.894 -18.181 1.00 71.69 76 PHE A O 1
ATOM 593 N N . ALA A 1 77 ? 18.717 9.645 -17.106 1.00 67.88 77 ALA A N 1
ATOM 594 C CA . ALA A 1 77 ? 19.096 10.647 -18.115 1.00 67.88 77 ALA A CA 1
ATOM 595 C C . ALA A 1 77 ? 20.609 10.668 -18.443 1.00 67.88 77 ALA A C 1
ATOM 597 O O . ALA A 1 77 ? 21.019 11.207 -19.466 1.00 67.88 77 ALA A O 1
ATOM 598 N N . HIS A 1 78 ? 21.435 10.074 -17.579 1.00 65.25 78 HIS A N 1
ATOM 599 C CA . HIS A 1 78 ? 22.894 10.035 -17.693 1.00 65.25 78 HIS A CA 1
ATOM 600 C C . HIS A 1 78 ? 23.399 8.751 -18.383 1.00 65.25 78 HIS A C 1
ATOM 602 O O . HIS A 1 78 ? 24.567 8.674 -18.739 1.00 65.25 78 HIS A O 1
ATOM 608 N N . ALA A 1 79 ? 22.527 7.765 -18.628 1.00 59.72 79 ALA A N 1
ATOM 609 C CA . ALA A 1 79 ? 22.844 6.504 -19.303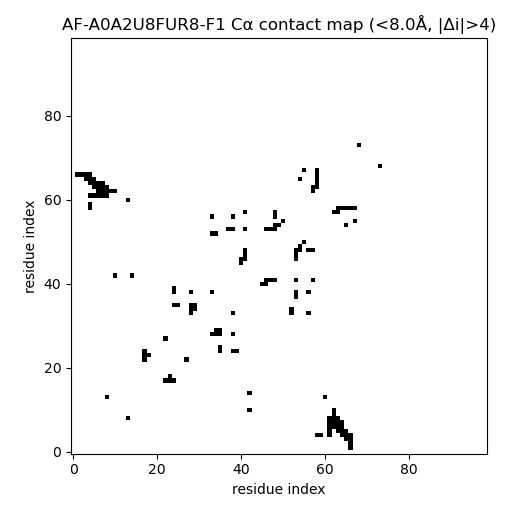 1.00 59.72 79 ALA A CA 1
ATOM 610 C C . ALA A 1 79 ? 22.551 6.569 -20.816 1.00 59.72 79 ALA A C 1
ATOM 612 O O . ALA A 1 79 ? 21.969 5.651 -21.394 1.00 59.72 79 ALA A O 1
ATOM 613 N N . ARG A 1 80 ? 22.903 7.680 -21.479 1.00 52.62 80 ARG A N 1
ATOM 614 C CA . ARG A 1 80 ? 22.839 7.746 -22.947 1.00 52.62 80 ARG A CA 1
ATOM 615 C C . ARG A 1 80 ? 23.929 6.844 -23.530 1.00 52.62 80 ARG A C 1
ATOM 617 O O . ARG A 1 80 ? 25.080 7.256 -23.584 1.00 52.62 80 ARG A O 1
ATOM 624 N N . GLY A 1 81 ? 23.551 5.649 -23.986 1.00 50.94 81 GLY A N 1
ATOM 625 C CA . GLY A 1 81 ? 24.380 4.843 -24.886 1.00 50.94 81 GLY A CA 1
ATOM 626 C C . GLY A 1 81 ? 24.353 3.340 -24.631 1.00 50.94 81 GLY A C 1
ATOM 627 O O . GLY A 1 81 ? 25.366 2.773 -24.252 1.00 50.94 81 GLY A O 1
ATOM 628 N N . ALA A 1 82 ? 23.222 2.686 -24.882 1.00 51.25 82 ALA A N 1
ATOM 629 C CA . ALA A 1 82 ? 23.207 1.272 -25.258 1.00 51.25 82 ALA A CA 1
ATOM 630 C C . ALA A 1 82 ? 21.934 1.003 -26.067 1.00 51.25 82 ALA A C 1
ATOM 632 O O . ALA A 1 82 ? 20.988 0.374 -25.598 1.00 51.25 82 ALA A O 1
ATOM 633 N N . SER A 1 83 ? 21.890 1.551 -27.281 1.00 50.88 83 SER A N 1
ATOM 634 C CA . SER A 1 83 ? 20.990 1.057 -28.318 1.00 50.88 83 SER A CA 1
ATOM 635 C C . SER A 1 83 ? 21.360 -0.400 -28.592 1.00 50.88 83 SER A C 1
ATOM 637 O O . SER A 1 83 ? 22.312 -0.675 -29.313 1.00 50.88 83 SER A O 1
ATOM 639 N N . ALA A 1 84 ? 20.631 -1.331 -27.984 1.00 52.69 84 ALA A N 1
ATOM 640 C CA . ALA A 1 84 ? 20.587 -2.724 -28.409 1.00 52.69 84 ALA A CA 1
ATOM 641 C C . ALA A 1 84 ? 19.427 -2.896 -29.402 1.00 52.69 84 ALA A C 1
ATOM 643 O O . ALA A 1 84 ? 18.524 -3.695 -29.189 1.00 52.69 84 ALA A O 1
ATOM 644 N N . ASP A 1 85 ? 19.452 -2.100 -30.470 1.00 53.31 85 ASP A N 1
ATOM 645 C CA . ASP A 1 85 ? 18.731 -2.392 -31.705 1.00 53.31 85 ASP A CA 1
ATOM 646 C C . ASP A 1 85 ? 19.767 -3.023 -32.635 1.00 53.31 85 ASP A C 1
ATOM 648 O O . ASP A 1 85 ? 20.500 -2.339 -33.345 1.00 53.31 85 ASP A O 1
ATOM 652 N N . ALA A 1 86 ? 19.920 -4.341 -32.525 1.00 51.19 86 ALA A N 1
ATOM 653 C CA . ALA A 1 86 ? 20.600 -5.124 -33.543 1.00 51.19 86 ALA A CA 1
ATOM 654 C C . ALA A 1 86 ? 19.508 -5.682 -34.463 1.00 51.19 86 ALA A C 1
ATOM 656 O O . ALA A 1 86 ? 18.759 -6.565 -34.025 1.00 51.19 86 ALA A O 1
ATOM 657 N N . PRO A 1 87 ? 19.399 -5.216 -35.718 1.00 52.94 87 PRO A N 1
ATOM 658 C CA . PRO A 1 87 ? 18.662 -5.951 -36.726 1.00 52.94 87 PRO A CA 1
ATOM 659 C C . PRO A 1 87 ? 19.354 -7.304 -36.867 1.00 52.94 87 PRO A C 1
ATOM 661 O O . PRO A 1 87 ? 20.525 -7.393 -37.230 1.00 52.94 87 PRO A O 1
ATOM 664 N N . ARG A 1 88 ? 18.650 -8.384 -36.530 1.00 50.09 88 ARG A N 1
ATOM 665 C CA . ARG A 1 88 ? 19.049 -9.717 -36.979 1.00 50.09 88 ARG A CA 1
ATOM 666 C C . ARG A 1 88 ? 18.633 -9.838 -38.440 1.00 50.09 88 ARG A C 1
ATOM 668 O O . ARG A 1 88 ? 17.640 -10.495 -38.738 1.00 50.09 88 ARG A O 1
ATOM 675 N N . GLU A 1 89 ? 19.378 -9.185 -39.325 1.00 51.25 89 GLU A N 1
ATOM 676 C CA . GLU A 1 89 ? 19.435 -9.588 -40.726 1.00 51.25 89 GLU A CA 1
ATOM 677 C C . GLU A 1 89 ? 20.089 -10.969 -40.750 1.00 51.25 89 GLU A C 1
ATOM 679 O O . GLU A 1 89 ? 21.276 -11.141 -40.478 1.00 51.25 89 GLU A O 1
ATOM 684 N N . LYS A 1 90 ? 19.262 -11.994 -40.950 1.00 59.97 90 LYS A N 1
ATOM 685 C CA . LYS A 1 90 ? 19.745 -13.237 -41.527 1.00 59.97 90 LYS A CA 1
ATOM 686 C C . LYS A 1 90 ? 19.612 -13.042 -43.026 1.00 59.97 90 LYS A C 1
ATOM 688 O O . LYS A 1 90 ? 18.506 -13.158 -43.547 1.00 59.97 90 LYS A O 1
ATOM 693 N N . ASP A 1 91 ? 20.717 -12.703 -43.672 1.00 57.91 91 ASP A N 1
ATOM 694 C CA . ASP A 1 91 ? 20.877 -12.881 -45.107 1.00 57.91 91 ASP A CA 1
ATOM 695 C C . ASP A 1 91 ? 20.669 -14.371 -45.410 1.00 57.91 91 ASP A C 1
ATOM 697 O O . ASP A 1 91 ? 21.565 -15.200 -45.246 1.00 57.91 91 ASP A O 1
ATOM 701 N N . ASP A 1 92 ? 19.440 -14.731 -45.779 1.00 60.38 92 ASP A N 1
ATOM 702 C CA . ASP A 1 92 ? 19.102 -16.026 -46.369 1.00 60.38 92 ASP A CA 1
ATOM 703 C C . ASP A 1 92 ? 19.525 -15.984 -47.848 1.00 60.38 92 ASP A C 1
ATOM 705 O O . ASP A 1 92 ? 18.714 -16.074 -48.768 1.00 60.38 92 ASP A O 1
ATOM 709 N N . ASP A 1 93 ? 20.823 -15.784 -48.084 1.00 59.34 93 ASP A N 1
ATOM 710 C CA . ASP A 1 93 ? 21.434 -15.990 -49.394 1.00 59.34 93 ASP A CA 1
ATOM 711 C C . ASP A 1 93 ? 21.730 -17.486 -49.512 1.00 59.34 93 ASP A C 1
ATOM 713 O O . ASP A 1 93 ? 22.832 -17.980 -49.255 1.00 59.34 93 ASP A O 1
ATOM 717 N N . ARG A 1 94 ? 20.675 -18.258 -49.789 1.00 58.97 94 ARG A N 1
ATOM 718 C CA . ARG A 1 94 ? 20.832 -19.653 -50.183 1.00 58.97 94 ARG A CA 1
ATOM 719 C C . ARG A 1 94 ? 21.094 -19.669 -51.686 1.00 58.97 94 ARG A C 1
ATOM 721 O O . ARG A 1 94 ? 20.132 -19.502 -52.442 1.00 58.97 94 ARG A O 1
ATOM 728 N N . PRO A 1 95 ? 22.328 -19.932 -52.155 1.00 66.25 95 PRO A N 1
ATOM 729 C CA . PRO A 1 95 ? 22.537 -20.167 -53.567 1.00 66.25 95 PRO A CA 1
ATOM 730 C C . PRO A 1 95 ? 21.719 -21.393 -53.976 1.00 66.25 95 PRO A C 1
ATOM 732 O O . PRO A 1 95 ? 21.940 -22.517 -53.523 1.00 66.25 95 PRO A O 1
ATOM 735 N N . THR A 1 96 ? 20.735 -21.141 -54.835 1.00 68.75 96 THR A N 1
ATOM 736 C CA . THR A 1 96 ? 20.188 -22.111 -55.776 1.00 68.75 96 THR A CA 1
ATOM 737 C C . THR A 1 96 ? 21.335 -22.894 -56.391 1.00 68.75 96 THR A C 1
ATOM 739 O O . THR A 1 96 ? 22.235 -22.293 -56.978 1.00 68.75 96 THR A O 1
ATOM 742 N N . GLN A 1 97 ? 21.269 -24.222 -56.330 1.00 63.56 97 GLN A N 1
ATOM 743 C CA . GLN A 1 97 ? 21.919 -25.028 -57.350 1.00 63.56 97 GLN A CA 1
ATOM 744 C C . GLN A 1 97 ? 20.886 -25.827 -58.144 1.00 63.56 97 GLN A C 1
ATOM 746 O O . GLN A 1 97 ? 19.902 -26.288 -57.560 1.00 63.56 97 GLN A O 1
ATOM 751 N N . PRO A 1 98 ? 21.072 -25.914 -59.473 1.00 66.38 98 PRO A N 1
ATOM 752 C CA . PRO A 1 98 ? 20.106 -26.482 -60.398 1.00 66.38 98 PRO A CA 1
ATOM 753 C C . PRO A 1 98 ? 20.379 -27.969 -60.664 1.00 66.38 98 PRO A C 1
ATOM 755 O O . PRO A 1 98 ? 21.514 -28.417 -60.530 1.00 66.38 98 PRO A O 1
ATOM 758 N N . CYS A 1 99 ? 19.326 -28.636 -61.148 1.00 52.94 99 CYS A N 1
ATOM 759 C CA . CYS A 1 99 ? 19.267 -29.969 -61.766 1.00 52.94 99 CYS A CA 1
ATOM 760 C C . CYS A 1 99 ? 19.720 -31.160 -60.909 1.00 52.94 99 CYS A C 1
ATOM 762 O O . CYS A 1 99 ? 20.939 -31.378 -60.752 1.00 52.94 99 CYS A O 1
#

Radius of gyration: 23.38 Å; Cα contacts (8 Å, |Δi|>4): 78; chains: 1; bounding box: 41×43×73 Å

pLDDT: mean 75.93, std 14.84, range [43.38, 93.5]

Mean predicted aligned error: 12.64 Å

Organism: NCBI:txid1296669